Protein AF-A0A532VH88-F1 (afdb_monomer_lite)

Sequence (44 aa):
EKQQVQYMLKDLLHLVKIPSPDDAADALAVALCHYYSRKLKAYE

Radius of gyration: 11.56 Å; chains: 1; bounding box: 30×15×30 Å

Secondary structure (DSSP, 8-state):
-HHHHHHHHHHHTT-SS---SHHHHHHHHHHHHHHHHHHHHTT-

pLDDT: mean 92.75, std 7.38, range [61.09, 97.69]

Foldseek 3Di:
DLQVLQVVLCVVVVNPDRDDDSVRSVVSSVVVVVVVVVVVVVVD

Structure (mmCIF, N/CA/C/O backbone):
data_AF-A0A532VH88-F1
#
_entry.id   AF-A0A532VH88-F1
#
loop_
_atom_site.group_PDB
_atom_site.id
_atom_site.type_symbol
_atom_site.label_atom_id
_atom_site.label_alt_id
_atom_site.label_comp_id
_atom_site.label_asym_id
_atom_site.label_entity_id
_atom_site.label_seq_id
_atom_site.pdbx_PDB_ins_code
_atom_site.Cartn_x
_atom_site.Cartn_y
_atom_site.Cartn_z
_atom_site.occupancy
_atom_site.B_iso_or_equiv
_atom_site.auth_seq_id
_atom_site.auth_comp_id
_atom_site.auth_asym_id
_atom_site.auth_atom_id
_atom_site.pdbx_PDB_model_num
ATOM 1 N N . GLU A 1 1 ? 4.960 11.296 12.123 1.00 75.81 1 GLU A N 1
ATOM 2 C CA . GLU A 1 1 ? 5.542 10.590 10.959 1.00 75.81 1 GLU A CA 1
ATOM 3 C C . GLU A 1 1 ? 4.835 9.284 10.593 1.00 75.81 1 GLU A C 1
ATOM 5 O O . GLU A 1 1 ? 4.295 9.237 9.499 1.00 75.81 1 GLU A O 1
ATOM 10 N N . LYS A 1 2 ? 4.747 8.255 11.460 1.00 80.12 2 LYS A N 1
ATOM 11 C CA . LYS A 1 2 ? 4.152 6.943 11.086 1.00 80.12 2 LYS A CA 1
ATOM 12 C C . LYS A 1 2 ? 2.729 7.028 10.500 1.00 80.12 2 LYS A C 1
ATOM 14 O O . LYS A 1 2 ? 2.452 6.437 9.463 1.00 80.12 2 LYS A O 1
ATOM 19 N N . GLN A 1 3 ? 1.856 7.850 11.089 1.00 90.88 3 GLN A N 1
ATOM 20 C CA . GLN A 1 3 ? 0.504 8.080 10.558 1.00 90.88 3 GLN A CA 1
ATOM 21 C C . GLN A 1 3 ? 0.491 8.686 9.149 1.00 90.88 3 GLN A C 1
ATOM 23 O O . GLN A 1 3 ? -0.382 8.350 8.359 1.00 90.88 3 GLN A O 1
ATOM 28 N N . GLN A 1 4 ? 1.453 9.548 8.804 1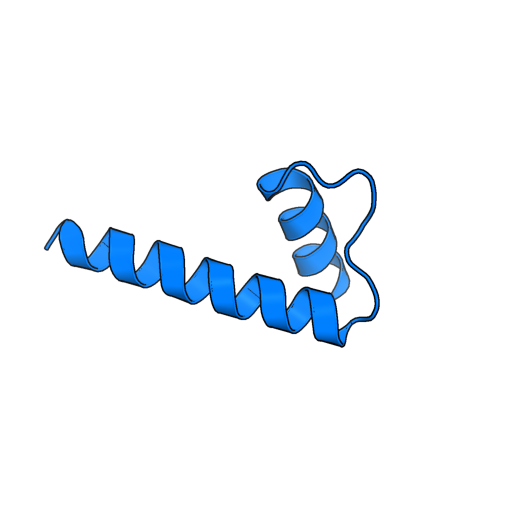.00 94.62 4 GLN A N 1
ATOM 29 C CA . GLN A 1 4 ? 1.513 10.172 7.479 1.00 94.62 4 GLN A CA 1
ATOM 30 C C . GLN A 1 4 ? 1.693 9.117 6.385 1.00 94.62 4 GLN A C 1
ATOM 32 O O . GLN A 1 4 ? 1.043 9.198 5.345 1.00 94.62 4 GLN A O 1
ATOM 37 N N . VAL A 1 5 ? 2.508 8.090 6.654 1.00 94.06 5 VAL A N 1
ATOM 38 C CA . VAL A 1 5 ? 2.663 6.943 5.751 1.00 94.06 5 VAL A CA 1
ATOM 39 C C . VAL A 1 5 ? 1.332 6.211 5.598 1.00 94.06 5 VAL A C 1
ATOM 41 O O . VAL A 1 5 ? 0.925 5.919 4.481 1.00 94.06 5 VAL A O 1
ATOM 44 N N . GLN A 1 6 ? 0.601 5.978 6.687 1.00 94.88 6 GLN A N 1
ATOM 45 C CA . GLN A 1 6 ? -0.697 5.298 6.632 1.00 94.88 6 GLN A CA 1
ATOM 46 C C . GLN A 1 6 ? -1.763 6.099 5.860 1.00 94.88 6 GLN A C 1
ATOM 48 O O . GLN A 1 6 ? -2.522 5.515 5.085 1.00 94.88 6 GLN A O 1
ATOM 53 N N . TYR A 1 7 ? -1.807 7.427 6.018 1.00 96.50 7 TYR A N 1
ATOM 54 C CA . TYR A 1 7 ? -2.676 8.304 5.220 1.00 96.50 7 TYR A CA 1
ATOM 55 C C . TYR A 1 7 ? -2.312 8.258 3.735 1.00 96.50 7 TYR A C 1
ATOM 57 O O . TYR A 1 7 ? -3.185 8.050 2.896 1.00 96.50 7 TYR A O 1
ATOM 65 N N . MET A 1 8 ? -1.020 8.359 3.415 1.00 96.56 8 MET A N 1
ATOM 66 C CA . MET A 1 8 ? -0.532 8.223 2.043 1.00 96.56 8 MET A CA 1
ATOM 67 C C . MET A 1 8 ? -0.925 6.866 1.444 1.00 96.56 8 MET A C 1
ATOM 69 O O . MET A 1 8 ? -1.389 6.818 0.310 1.00 96.56 8 MET A O 1
ATOM 73 N N . LEU A 1 9 ? -0.778 5.767 2.192 1.00 96.62 9 LEU A N 1
ATOM 74 C CA . LEU A 1 9 ? -1.173 4.428 1.742 1.00 96.62 9 LEU A CA 1
ATOM 75 C C . LEU A 1 9 ? -2.671 4.342 1.448 1.00 96.62 9 LEU A C 1
ATOM 77 O O . LEU A 1 9 ? -3.056 3.765 0.433 1.00 96.62 9 LEU A O 1
ATOM 81 N N . LYS A 1 10 ? -3.511 4.920 2.315 1.00 97.25 10 LYS A N 1
ATOM 82 C CA . LYS A 1 10 ? -4.959 4.982 2.100 1.00 97.25 10 LYS A CA 1
ATOM 83 C C . LYS A 1 10 ? -5.278 5.696 0.790 1.00 97.25 10 LYS A C 1
ATOM 85 O O . LYS A 1 10 ? -6.037 5.154 -0.008 1.00 97.25 10 LYS A O 1
ATOM 90 N N . ASP A 1 11 ? -4.709 6.875 0.574 1.00 97.69 11 ASP A N 1
ATOM 91 C CA . ASP A 1 11 ? -5.027 7.683 -0.601 1.00 97.69 11 ASP A CA 1
ATOM 92 C C . ASP A 1 11 ? -4.474 7.040 -1.885 1.00 97.69 11 ASP A C 1
ATOM 94 O O . ASP A 1 11 ? -5.193 6.932 -2.874 1.00 97.69 11 ASP A O 1
ATOM 98 N N . LEU A 1 12 ? -3.246 6.512 -1.851 1.00 97.00 12 LEU A N 1
ATOM 99 C CA . LEU A 1 12 ? -2.598 5.859 -2.994 1.00 97.00 12 LEU A CA 1
ATOM 100 C C . LEU A 1 12 ? -3.300 4.563 -3.429 1.00 97.00 12 LEU A C 1
ATOM 102 O O . LEU A 1 12 ? -3.362 4.260 -4.619 1.00 97.00 12 LEU A O 1
ATOM 106 N N . LEU A 1 13 ? -3.806 3.787 -2.467 1.00 96.62 13 LEU A N 1
ATOM 107 C CA . LEU A 1 13 ? -4.503 2.519 -2.711 1.00 96.62 13 LEU A CA 1
ATOM 108 C C . LEU A 1 13 ? -6.034 2.668 -2.725 1.00 96.62 13 LEU A C 1
ATOM 110 O O . LEU A 1 13 ? -6.736 1.662 -2.808 1.00 96.62 13 LEU A O 1
ATOM 114 N N . HIS A 1 14 ? -6.555 3.896 -2.628 1.00 97.50 14 HIS A N 1
ATOM 115 C CA . HIS A 1 14 ? -7.987 4.201 -2.519 1.00 97.50 14 HIS A CA 1
ATOM 116 C C . HIS A 1 14 ? -8.719 3.382 -1.433 1.00 97.50 14 HIS A C 1
ATOM 118 O O . HIS A 1 14 ? -9.834 2.897 -1.635 1.00 97.50 14 HIS A O 1
ATOM 124 N N . LEU A 1 15 ? -8.096 3.207 -0.264 1.00 97.00 15 LEU A N 1
ATOM 125 C CA . LEU A 1 15 ? -8.697 2.468 0.847 1.00 97.00 15 LEU A CA 1
ATOM 126 C C . LEU A 1 15 ? -9.817 3.284 1.502 1.00 97.00 15 LEU A C 1
ATOM 128 O O . LEU A 1 15 ? -9.697 4.486 1.737 1.00 97.00 15 LEU A O 1
ATOM 132 N N . VAL A 1 16 ? -10.892 2.598 1.896 1.00 96.88 16 VAL A N 1
ATOM 133 C CA . VAL A 1 16 ? -12.035 3.214 2.598 1.00 96.88 16 VAL A CA 1
ATOM 134 C C . VAL A 1 16 ? -11.617 3.800 3.956 1.00 96.88 16 VAL A C 1
ATOM 136 O O . VAL A 1 16 ? -12.203 4.770 4.432 1.00 96.88 16 VAL A O 1
ATOM 139 N N . LYS A 1 17 ? -10.577 3.235 4.581 1.00 95.62 17 LYS A N 1
ATOM 140 C CA . LYS A 1 17 ? -10.031 3.669 5.871 1.00 95.62 17 LYS A CA 1
ATOM 141 C C . LYS A 1 17 ? -8.511 3.559 5.894 1.00 95.62 17 LYS A C 1
ATOM 143 O O . LYS A 1 17 ? -7.924 2.829 5.099 1.00 95.62 17 LYS A O 1
ATOM 148 N N . ILE A 1 18 ? -7.898 4.265 6.840 1.00 95.12 18 ILE A N 1
ATOM 149 C CA . ILE A 1 18 ? -6.465 4.158 7.128 1.00 95.12 18 ILE A CA 1
ATOM 150 C C . ILE A 1 18 ? -6.139 2.691 7.461 1.00 95.12 18 ILE A C 1
ATOM 152 O O . ILE A 1 18 ? -6.886 2.082 8.238 1.00 95.12 18 ILE A O 1
ATOM 156 N N . PRO A 1 19 ? -5.083 2.105 6.868 1.00 93.94 19 PRO A N 1
ATOM 157 C CA . PRO A 1 19 ? -4.711 0.723 7.130 1.00 93.94 19 PRO A CA 1
ATOM 158 C C . PRO A 1 19 ? -4.349 0.535 8.605 1.00 93.94 19 PRO A C 1
ATOM 160 O O . PRO A 1 19 ? -3.550 1.281 9.165 1.00 93.94 19 PRO A O 1
ATOM 163 N N . SER A 1 20 ? -4.966 -0.473 9.216 1.00 92.81 20 SER A N 1
ATOM 164 C CA . SER A 1 20 ? -4.728 -0.906 10.589 1.00 92.81 20 SER A CA 1
ATOM 165 C C . SER A 1 20 ? -4.909 -2.428 10.685 1.00 92.81 20 SER A C 1
ATOM 167 O O . SER A 1 20 ? -5.682 -2.987 9.895 1.00 92.81 20 SER A O 1
ATOM 169 N N . PRO A 1 21 ? -4.237 -3.124 11.623 1.00 92.81 21 PRO A N 1
ATOM 170 C CA . PRO A 1 21 ? -3.262 -2.623 12.605 1.00 92.81 21 PRO A CA 1
ATOM 171 C C . PRO A 1 21 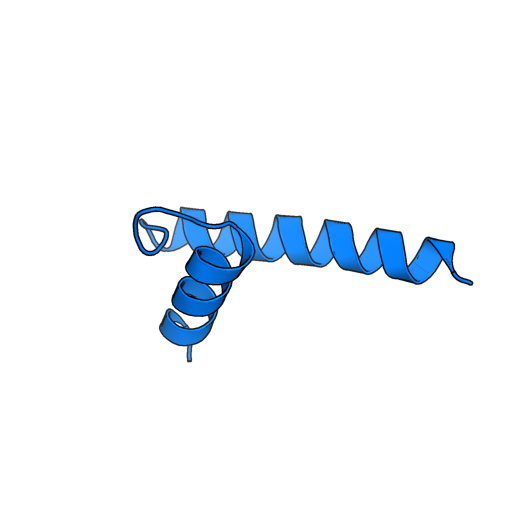? -1.952 -2.140 11.958 1.00 92.81 21 PRO A C 1
ATOM 173 O O . PRO A 1 21 ? -1.754 -2.321 10.757 1.00 92.81 21 PRO A O 1
ATOM 176 N N . ASP A 1 22 ? -1.068 -1.522 12.744 1.00 90.56 22 ASP A N 1
ATOM 177 C CA . ASP A 1 22 ? 0.184 -0.928 12.247 1.00 90.56 22 ASP A CA 1
ATOM 178 C C . ASP A 1 22 ? 1.035 -1.913 11.429 1.00 90.56 22 ASP A C 1
ATOM 180 O O . ASP A 1 22 ? 1.557 -1.530 10.384 1.00 90.56 22 ASP A O 1
ATOM 184 N N . ASP A 1 23 ? 1.079 -3.192 11.817 1.00 93.25 23 ASP A N 1
ATOM 185 C CA . ASP A 1 23 ? 1.813 -4.236 11.086 1.00 93.25 23 ASP A CA 1
ATOM 186 C C . ASP A 1 23 ? 1.308 -4.416 9.644 1.00 93.25 23 ASP A C 1
ATOM 188 O O . ASP A 1 23 ? 2.086 -4.654 8.719 1.00 93.25 23 ASP A O 1
ATOM 192 N N . ALA A 1 24 ? -0.003 -4.263 9.421 1.00 94.25 24 ALA A N 1
ATOM 193 C CA . ALA A 1 24 ? -0.590 -4.336 8.086 1.00 94.25 24 ALA A CA 1
ATOM 194 C C . ALA A 1 24 ? -0.199 -3.119 7.235 1.00 94.25 24 ALA A C 1
ATOM 196 O O . ALA A 1 24 ? 0.052 -3.257 6.036 1.00 94.25 24 ALA A O 1
ATOM 197 N N . ALA A 1 25 ? -0.111 -1.931 7.840 1.00 95.75 25 ALA A N 1
ATOM 198 C CA . ALA A 1 25 ? 0.374 -0.743 7.146 1.00 95.75 25 ALA A CA 1
ATOM 199 C C . ALA A 1 25 ? 1.864 -0.856 6.789 1.00 95.75 25 ALA A C 1
ATOM 201 O O . ALA A 1 25 ? 2.249 -0.511 5.671 1.00 95.75 25 ALA A O 1
ATOM 202 N N . ASP A 1 26 ? 2.678 -1.391 7.700 1.00 95.44 26 ASP A N 1
ATOM 203 C CA . ASP A 1 26 ? 4.107 -1.617 7.476 1.00 95.44 26 ASP A CA 1
ATOM 204 C C . ASP A 1 26 ? 4.320 -2.639 6.333 1.00 95.44 26 ASP A C 1
ATOM 206 O O . ASP A 1 26 ? 5.124 -2.405 5.425 1.00 95.44 26 ASP A O 1
ATOM 210 N N . ALA A 1 27 ? 3.520 -3.712 6.277 1.00 96.62 27 ALA A N 1
ATOM 211 C CA . ALA A 1 27 ? 3.544 -4.674 5.171 1.00 96.62 27 ALA A CA 1
ATOM 212 C C . ALA A 1 27 ? 3.155 -4.047 3.816 1.00 96.62 27 ALA A C 1
ATOM 214 O O . ALA A 1 27 ? 3.823 -4.288 2.804 1.00 96.62 27 ALA A O 1
ATOM 215 N N . LEU A 1 28 ? 2.110 -3.211 3.785 1.00 96.81 28 LEU A N 1
ATOM 216 C CA . LEU A 1 28 ? 1.706 -2.479 2.578 1.00 96.81 28 LEU A CA 1
ATOM 217 C C . LEU A 1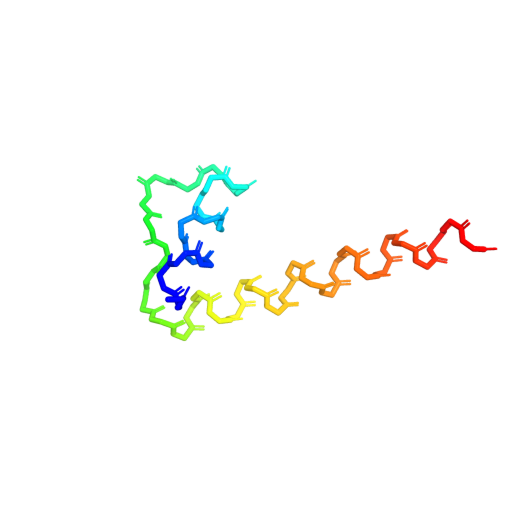 28 ? 2.802 -1.520 2.100 1.00 96.81 28 LEU A C 1
ATOM 219 O O . LEU A 1 28 ? 3.078 -1.457 0.899 1.00 96.81 28 LEU A O 1
ATOM 223 N N . ALA A 1 29 ? 3.453 -0.809 3.023 1.00 96.56 29 ALA A N 1
ATOM 224 C CA . ALA A 1 29 ? 4.553 0.093 2.704 1.00 96.56 29 ALA A CA 1
ATOM 225 C C . ALA A 1 29 ? 5.727 -0.653 2.051 1.00 96.56 29 ALA A C 1
ATOM 227 O O . ALA A 1 29 ? 6.232 -0.215 1.014 1.00 96.56 29 ALA A O 1
ATOM 228 N N . VAL A 1 30 ? 6.125 -1.806 2.602 1.00 97.00 30 VAL A N 1
ATOM 229 C CA . VAL A 1 30 ? 7.200 -2.642 2.038 1.00 97.00 30 VAL A CA 1
ATOM 230 C C . VAL A 1 30 ? 6.830 -3.158 0.646 1.00 97.00 30 VAL A C 1
ATOM 232 O O . VAL A 1 30 ? 7.646 -3.074 -0.275 1.00 97.00 30 VAL A O 1
ATOM 235 N N . ALA A 1 31 ? 5.601 -3.643 0.458 1.00 97.25 31 ALA A N 1
ATOM 236 C CA . ALA A 1 31 ? 5.136 -4.148 -0.832 1.00 97.25 31 ALA A CA 1
ATOM 237 C C . ALA A 1 31 ? 5.138 -3.058 -1.920 1.00 97.25 31 ALA A C 1
ATOM 239 O O . ALA A 1 31 ? 5.637 -3.285 -3.025 1.00 97.25 31 ALA A O 1
ATOM 240 N N . LEU A 1 32 ? 4.639 -1.859 -1.601 1.00 96.69 32 LEU A N 1
ATOM 241 C CA . LEU A 1 32 ? 4.643 -0.718 -2.521 1.00 96.69 32 LEU A CA 1
ATOM 242 C C . LEU A 1 32 ? 6.058 -0.244 -2.836 1.00 96.69 32 LEU A C 1
ATOM 244 O O . LEU A 1 32 ? 6.379 -0.023 -4.003 1.00 96.69 32 LEU A O 1
ATOM 248 N N . CYS A 1 33 ? 6.919 -0.140 -1.824 1.00 96.25 33 CYS A N 1
ATOM 249 C CA . CYS A 1 33 ? 8.321 0.212 -2.017 1.00 96.25 33 CYS A CA 1
ATOM 250 C C . CYS A 1 33 ? 9.006 -0.769 -2.981 1.00 96.25 33 CYS A C 1
ATOM 252 O O . CYS A 1 33 ? 9.633 -0.351 -3.957 1.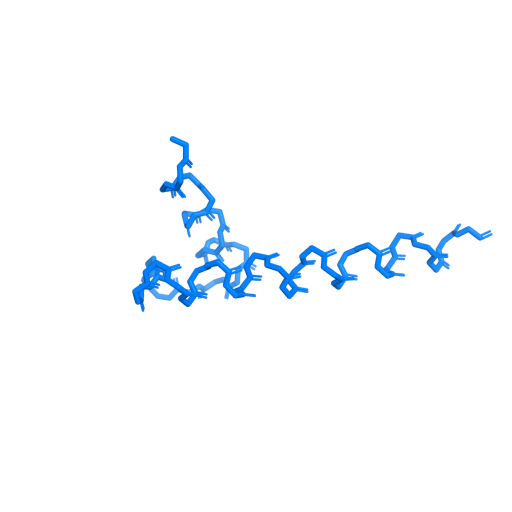00 96.25 33 CYS A O 1
ATOM 254 N N . HIS A 1 34 ? 8.809 -2.075 -2.778 1.00 97.06 34 HIS A N 1
ATOM 255 C CA . HIS A 1 34 ? 9.338 -3.108 -3.664 1.00 97.06 34 HIS A CA 1
ATOM 256 C C . HIS A 1 34 ? 8.793 -2.990 -5.095 1.00 97.06 34 HIS A C 1
ATOM 258 O O . HIS A 1 34 ? 9.565 -3.044 -6.055 1.00 97.06 34 HIS A O 1
ATOM 264 N N . TYR A 1 35 ? 7.482 -2.789 -5.252 1.00 96.00 35 TYR A N 1
ATOM 265 C CA . TYR A 1 35 ? 6.841 -2.615 -6.555 1.00 96.00 35 TYR A CA 1
ATOM 266 C C . TYR A 1 35 ? 7.413 -1.416 -7.325 1.00 96.00 35 TYR A C 1
ATOM 268 O O . TYR A 1 35 ? 7.853 -1.569 -8.468 1.00 96.00 35 TYR A O 1
ATOM 276 N N . TYR A 1 36 ? 7.474 -0.238 -6.698 1.00 95.56 3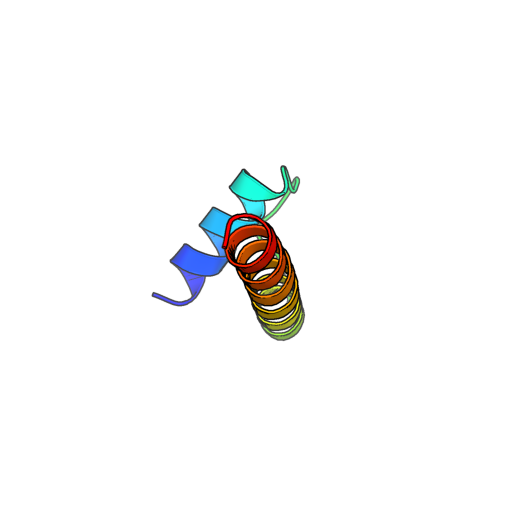6 TYR A N 1
ATOM 277 C CA . TYR A 1 36 ? 8.009 0.962 -7.343 1.00 95.56 36 TYR A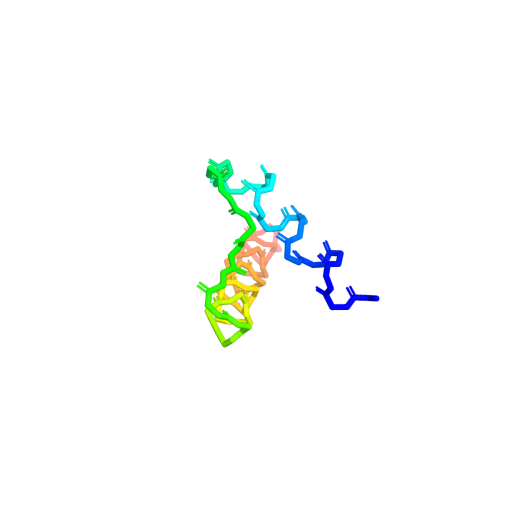 CA 1
ATOM 278 C C . TYR A 1 36 ? 9.507 0.860 -7.614 1.00 95.56 36 TYR A C 1
ATOM 280 O O . TYR A 1 36 ? 9.943 1.247 -8.695 1.00 95.56 36 TYR A O 1
ATOM 288 N N . SER A 1 37 ? 10.287 0.286 -6.693 1.00 95.88 37 SER A N 1
ATOM 289 C CA . SER A 1 37 ? 11.721 0.056 -6.899 1.00 95.88 37 SER A CA 1
ATOM 290 C C . SER A 1 37 ? 11.982 -0.841 -8.112 1.00 95.88 37 SER A C 1
ATOM 292 O O . SER A 1 37 ? 12.839 -0.528 -8.938 1.00 95.88 37 SER A O 1
ATOM 294 N N . ARG A 1 38 ? 11.208 -1.923 -8.280 1.00 94.69 38 ARG A N 1
ATOM 295 C CA . ARG A 1 38 ? 11.314 -2.787 -9.468 1.00 94.69 38 ARG A CA 1
ATOM 296 C C . ARG A 1 38 ? 10.893 -2.074 -10.744 1.00 94.69 38 ARG A C 1
ATOM 298 O O . ARG A 1 38 ? 11.534 -2.270 -11.769 1.00 94.69 38 ARG A O 1
ATOM 305 N N . LYS A 1 39 ? 9.846 -1.248 -10.682 1.00 92.56 39 LYS A N 1
ATOM 306 C CA . LYS A 1 39 ? 9.399 -0.456 -11.830 1.00 92.56 39 LYS A CA 1
ATOM 307 C C . LYS A 1 39 ? 10.465 0.559 -12.259 1.00 92.56 39 LYS A C 1
ATOM 309 O O . LYS A 1 39 ? 10.705 0.684 -13.448 1.00 92.56 39 LYS A O 1
ATOM 314 N N . LEU A 1 40 ? 11.125 1.232 -11.312 1.00 91.31 40 LEU A N 1
ATOM 315 C CA . LEU A 1 40 ? 12.231 2.165 -11.570 1.00 91.31 40 LEU A CA 1
ATOM 316 C C . LEU A 1 40 ? 13.407 1.487 -12.284 1.00 91.31 40 LEU A C 1
ATOM 318 O O . LEU A 1 40 ? 13.845 1.990 -13.310 1.00 91.31 40 LEU A O 1
ATOM 322 N N . LYS A 1 41 ? 13.841 0.311 -11.812 1.00 85.25 41 LYS A N 1
ATOM 323 C CA . LYS A 1 41 ? 14.916 -0.470 -12.457 1.00 85.25 41 LYS A CA 1
ATOM 324 C C . LYS A 1 41 ? 14.589 -0.933 -13.877 1.00 85.25 41 LYS A C 1
ATOM 326 O O . LYS A 1 41 ? 15.492 -1.222 -14.639 1.00 85.25 41 LYS A O 1
ATOM 331 N N . ALA A 1 42 ? 13.310 -1.051 -14.231 1.00 80.75 42 ALA A N 1
ATOM 332 C CA . ALA A 1 42 ? 12.911 -1.424 -15.587 1.00 80.75 42 ALA A CA 1
ATOM 333 C C . ALA A 1 42 ? 13.065 -0.275 -16.606 1.00 80.75 42 ALA A C 1
ATOM 335 O O . ALA A 1 42 ? 12.884 -0.507 -17.798 1.00 80.75 42 ALA A O 1
ATOM 336 N N . TYR A 1 43 ? 13.344 0.949 -16.143 1.00 73.94 43 TYR A N 1
ATOM 337 C CA . TYR A 1 43 ? 13.638 2.110 -16.988 1.00 73.94 43 TYR A CA 1
ATOM 338 C C . TYR A 1 43 ? 15.147 2.382 -17.140 1.00 73.94 43 TYR A C 1
ATOM 340 O O . TYR A 1 43 ? 15.504 3.354 -17.805 1.00 73.94 43 TYR A O 1
ATOM 348 N N . GLU A 1 44 ? 16.003 1.562 -16.520 1.00 61.09 44 GLU A N 1
ATOM 349 C CA . GLU A 1 44 ? 17.465 1.550 -16.698 1.00 61.09 44 GLU A CA 1
ATOM 350 C C . GLU A 1 44 ? 17.860 0.556 -17.799 1.00 61.09 44 GLU A C 1
ATOM 352 O O . GLU A 1 44 ? 18.770 0.896 -18.588 1.00 61.09 44 GLU A O 1
#